Protein AF-A0A4W5PU23-F1 (afdb_monomer_lite)

pLDDT: mean 70.86, std 21.11, range [35.66, 97.06]

Organism: NCBI:txid62062

Secondary structure (DSSP, 8-state):
-PPTT--HHHHHHHHHHHTTTTEEE-SSTTEEEE--TT---PEEEE-TTHHHHHS--HHHHHHHHHHHT-SSHHHHHHHS-SS-------S------S-HHHHHHHHHHHHHHHSSGGGGGGG-HHHHHHHHHHHHHHHS---S-SS---

Foldseek 3Di:
DDDPPDDLQNVLVVCCVVPVVAWADDPDPQKIWGHDPVDDDTDIDHSPCVVVVQDDDVVVVVVLVVQCVDPPPVSVVVSDDPDCPPPPPPDDDDDDDDDPVVVVVVVVVVVCCPDDPSVVVVPGPVVVVVVVVVVVVVPDDPPDDDDDDD

Sequence (150 aa):
MVTPGSTENTVLERVCQYYSSTVRQCEQPLQCEVSHLMGSDPVRYDLTGWFSLVQNNPSALNAISLLQNSSVGVVKALFGPRASVPPLCRGLGGVEGGSQRSLQRSGTVRKTFSGGMAAIRRHSHCISVKLQAVSTLIHTPTVYQSSYRL

Radius of gyration: 21.82 Å; chains: 1; bounding box: 60×44×46 Å

Structure (mmCIF, N/CA/C/O backbone):
data_AF-A0A4W5PU23-F1
#
_entry.id   AF-A0A4W5PU23-F1
#
loop_
_atom_site.group_PDB
_atom_site.id
_atom_site.type_symbol
_atom_site.label_atom_id
_atom_site.label_alt_id
_atom_site.label_comp_id
_atom_site.label_asym_id
_atom_site.label_entity_id
_atom_site.label_seq_id
_atom_site.pdbx_PDB_ins_code
_atom_site.Cartn_x
_atom_site.Cartn_y
_atom_site.Cartn_z
_atom_site.occupancy
_atom_site.B_iso_or_equiv
_atom_site.auth_seq_id
_atom_site.auth_comp_id
_atom_site.auth_asym_id
_atom_site.auth_atom_id
_atom_site.pdbx_PDB_model_num
ATOM 1 N N . MET A 1 1 ? 12.150 0.962 5.361 1.00 54.66 1 MET A N 1
ATOM 2 C CA . MET A 1 1 ? 12.418 -0.371 5.926 1.00 54.66 1 MET A CA 1
ATOM 3 C C . MET A 1 1 ? 11.343 -0.639 6.960 1.00 54.66 1 MET A C 1
ATOM 5 O O . MET A 1 1 ? 11.115 0.228 7.797 1.00 54.66 1 MET A O 1
ATOM 9 N N . VAL A 1 2 ? 10.614 -1.742 6.811 1.00 66.38 2 VAL A N 1
ATOM 10 C CA . VAL A 1 2 ? 9.613 -2.184 7.792 1.00 66.38 2 VAL A CA 1
ATOM 11 C C . VAL A 1 2 ? 10.364 -2.563 9.071 1.00 66.38 2 VAL A C 1
ATOM 13 O O . VAL A 1 2 ? 11.419 -3.189 8.985 1.00 66.38 2 VAL A O 1
ATOM 16 N N . THR A 1 3 ? 9.895 -2.120 10.239 1.00 74.69 3 THR A N 1
ATOM 17 C CA . THR A 1 3 ? 10.551 -2.474 11.505 1.00 74.69 3 THR A CA 1
ATOM 18 C C . THR A 1 3 ? 10.362 -3.968 11.790 1.00 74.69 3 THR A C 1
ATOM 20 O O . THR A 1 3 ? 9.277 -4.489 11.514 1.00 74.69 3 THR A O 1
ATOM 23 N N . PRO A 1 4 ? 11.368 -4.663 12.349 1.00 73.56 4 PRO A N 1
ATOM 24 C CA . PRO A 1 4 ? 11.222 -6.060 12.752 1.00 73.56 4 PRO A CA 1
ATOM 25 C C . PRO A 1 4 ? 9.999 -6.243 13.660 1.00 73.56 4 PRO A C 1
ATOM 27 O O . PRO A 1 4 ? 9.761 -5.420 14.544 1.00 73.56 4 PRO A O 1
ATOM 30 N N . GLY A 1 5 ? 9.202 -7.283 13.410 1.00 76.38 5 GLY A N 1
ATOM 31 C CA . GLY A 1 5 ? 7.984 -7.574 14.177 1.00 76.38 5 GLY A CA 1
ATOM 32 C C . GLY A 1 5 ? 6.751 -6.738 13.811 1.00 76.38 5 GLY A C 1
ATOM 33 O O . GLY A 1 5 ? 5.688 -6.965 14.377 1.00 76.38 5 GLY A O 1
ATOM 34 N N . SER A 1 6 ? 6.845 -5.798 12.862 1.00 83.94 6 SER A N 1
ATOM 35 C CA . SER A 1 6 ? 5.638 -5.187 12.293 1.00 83.94 6 SER A CA 1
ATOM 36 C C . SER A 1 6 ? 4.881 -6.209 11.446 1.00 83.94 6 SER A C 1
ATOM 38 O O . SER A 1 6 ? 5.477 -6.881 10.607 1.00 83.94 6 SER A O 1
ATOM 40 N N . THR A 1 7 ? 3.567 -6.273 11.635 1.00 90.75 7 THR A N 1
ATOM 41 C CA . THR A 1 7 ? 2.635 -7.105 10.860 1.00 90.75 7 THR A CA 1
ATOM 42 C C . THR A 1 7 ? 1.465 -6.250 10.379 1.00 90.75 7 THR A C 1
ATOM 44 O O . THR A 1 7 ? 1.246 -5.155 10.914 1.00 90.75 7 THR A O 1
ATOM 47 N N . GLU A 1 8 ? 0.692 -6.729 9.402 1.00 93.25 8 GLU A N 1
ATOM 48 C CA . GLU A 1 8 ? -0.523 -6.031 8.971 1.00 93.25 8 GLU A CA 1
ATOM 49 C C . GLU A 1 8 ? -1.522 -5.837 10.122 1.00 93.25 8 GLU A C 1
ATOM 51 O O . GLU A 1 8 ? -2.123 -4.770 10.214 1.00 93.25 8 GLU A O 1
ATOM 56 N N . ASN A 1 9 ? -1.618 -6.793 11.056 1.00 93.38 9 ASN A N 1
ATOM 57 C CA . ASN A 1 9 ? -2.467 -6.683 12.249 1.00 93.38 9 ASN A CA 1
ATOM 58 C C . ASN A 1 9 ? -2.072 -5.482 13.116 1.00 93.38 9 ASN A C 1
ATOM 60 O O . ASN A 1 9 ? -2.897 -4.627 13.423 1.00 93.38 9 ASN A O 1
ATOM 64 N N . THR A 1 10 ? -0.783 -5.365 13.449 1.00 92.56 10 THR A N 1
ATOM 65 C CA . THR A 1 10 ? -0.283 -4.253 14.272 1.00 92.56 10 THR A CA 1
ATOM 66 C C . THR A 1 10 ? -0.461 -2.902 13.574 1.00 92.56 10 THR A C 1
ATOM 68 O O . THR A 1 10 ? -0.622 -1.869 14.225 1.00 92.56 10 THR A O 1
ATOM 71 N N . VAL A 1 11 ? -0.396 -2.875 12.240 1.00 92.25 11 VAL A N 1
ATOM 72 C CA . VAL A 1 11 ? -0.656 -1.656 11.467 1.00 92.25 11 VAL A CA 1
ATOM 73 C C . VAL A 1 11 ? -2.137 -1.305 11.492 1.00 92.25 11 VAL A C 1
ATOM 75 O O . VAL A 1 11 ? -2.457 -0.146 11.747 1.00 92.25 11 VAL A O 1
ATOM 78 N N . LEU A 1 12 ? -3.018 -2.281 11.274 1.00 95.19 12 LEU A N 1
ATOM 79 C CA . LEU A 1 12 ? -4.462 -2.091 11.324 1.00 95.19 12 LEU A CA 1
ATOM 80 C C . LEU A 1 12 ? -4.896 -1.518 12.678 1.00 95.19 12 LEU A C 1
ATOM 82 O O . LEU A 1 12 ? -5.533 -0.467 12.712 1.00 95.19 12 LEU A O 1
ATOM 86 N N . GLU A 1 13 ? -4.465 -2.137 13.779 1.00 93.69 13 GLU A N 1
ATOM 87 C CA . GLU A 1 13 ? -4.756 -1.668 15.139 1.00 93.69 13 GLU A CA 1
ATOM 88 C C . GLU A 1 13 ? -4.338 -0.207 15.337 1.00 93.69 13 GLU A C 1
ATOM 90 O O . GLU A 1 13 ? -5.130 0.624 15.782 1.00 93.69 13 GLU A O 1
ATOM 95 N N . ARG A 1 14 ? -3.107 0.145 14.945 1.00 94.44 14 ARG A N 1
ATOM 96 C CA . ARG A 1 14 ? -2.590 1.514 15.088 1.00 94.44 14 ARG A CA 1
ATOM 97 C C . ARG A 1 14 ? -3.345 2.522 14.230 1.00 94.44 14 ARG A C 1
ATOM 99 O O . ARG A 1 14 ? -3.560 3.647 14.674 1.00 94.44 14 ARG A O 1
ATOM 106 N N . VAL A 1 15 ? -3.715 2.154 13.005 1.00 94.38 15 VAL A N 1
ATOM 107 C CA . VAL A 1 15 ? -4.464 3.035 12.097 1.00 94.38 15 VAL A CA 1
ATOM 108 C C . VAL A 1 15 ? -5.869 3.276 12.641 1.00 94.38 15 VAL A C 1
ATOM 110 O O . VAL A 1 15 ? -6.276 4.432 12.722 1.00 94.38 15 VAL A O 1
ATOM 113 N N . CYS A 1 16 ? -6.574 2.229 13.071 1.00 94.81 16 CYS A N 1
ATOM 114 C CA . CYS A 1 16 ? -7.897 2.352 13.682 1.00 94.81 16 CYS A CA 1
ATOM 115 C C . CYS A 1 16 ? -7.852 3.139 14.996 1.00 94.81 16 CYS A C 1
ATOM 117 O O . CYS A 1 16 ? -8.718 3.971 15.240 1.00 94.81 16 CYS A O 1
ATOM 119 N N . GLN A 1 17 ? -6.824 2.939 15.824 1.00 95.19 17 GLN A N 1
ATOM 120 C CA . GLN A 1 17 ? -6.658 3.703 17.059 1.00 95.19 17 GLN A CA 1
ATOM 121 C C . GLN A 1 17 ? -6.407 5.191 16.779 1.00 95.19 17 GLN A C 1
ATOM 123 O O . GLN A 1 17 ? -6.976 6.052 17.445 1.00 95.19 17 GLN A O 1
ATOM 128 N N . TYR A 1 18 ? -5.548 5.500 15.806 1.00 96.44 18 TYR A N 1
ATOM 129 C CA . TYR A 1 18 ? -5.159 6.877 15.502 1.00 96.44 18 TYR A CA 1
ATOM 130 C C . TYR A 1 18 ? -6.248 7.650 14.746 1.00 96.44 18 TYR A C 1
ATOM 132 O O . TYR A 1 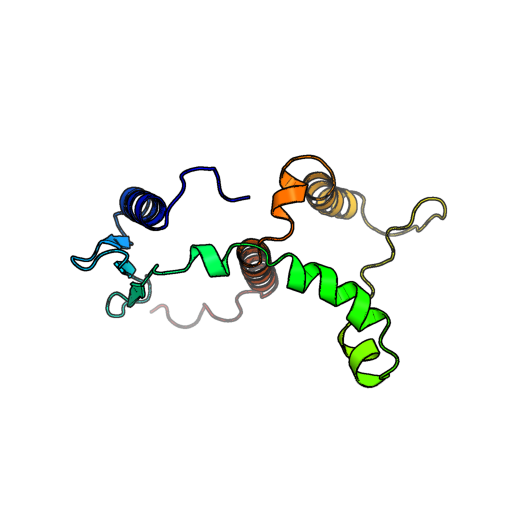18 ? -6.459 8.832 15.008 1.00 96.44 18 TYR A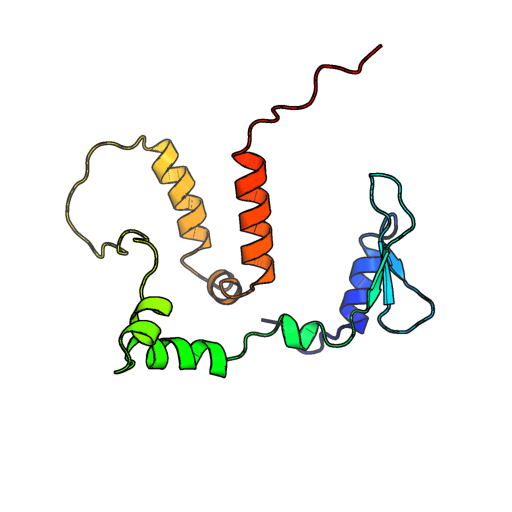 O 1
ATOM 140 N N . TYR A 1 19 ? -6.947 6.991 13.822 1.00 94.31 19 TYR A N 1
ATOM 141 C CA . TYR A 1 19 ? -8.007 7.574 12.997 1.00 94.31 19 TYR A CA 1
ATOM 142 C C . TYR A 1 19 ? -9.396 7.076 13.414 1.00 94.31 19 TYR A C 1
ATOM 144 O O . TYR A 1 19 ? -10.250 6.854 12.565 1.00 94.31 19 TYR A O 1
ATOM 152 N N . SER A 1 20 ? -9.645 6.904 14.711 1.00 91.69 20 SER A N 1
ATOM 153 C CA . SER A 1 20 ? -10.867 6.272 15.238 1.00 91.69 20 SER A CA 1
ATOM 154 C C . SER A 1 20 ? -12.185 6.932 14.813 1.00 91.69 20 SER A C 1
ATOM 156 O O . SER A 1 20 ? -13.227 6.281 14.821 1.00 91.69 20 SER A O 1
ATOM 158 N N . SER A 1 21 ? -12.160 8.207 14.416 1.00 90.44 21 SER A N 1
ATOM 159 C CA . SER A 1 21 ? -13.331 8.928 13.903 1.00 90.44 21 SER A CA 1
ATOM 160 C C . SER A 1 21 ? -13.660 8.627 12.439 1.00 90.44 21 SER A C 1
ATOM 162 O O . SER A 1 21 ? -14.785 8.874 12.008 1.00 90.44 21 SER A O 1
ATOM 164 N N . THR A 1 22 ? -12.699 8.124 11.661 1.00 92.50 22 THR A N 1
ATOM 165 C CA . THR A 1 22 ? -12.841 7.915 10.212 1.00 92.50 22 THR A CA 1
ATOM 166 C C . THR A 1 22 ? -12.491 6.507 9.757 1.00 92.50 22 THR A C 1
ATOM 168 O O . THR A 1 22 ? -12.884 6.134 8.658 1.00 92.50 22 THR A O 1
ATOM 171 N N . VAL A 1 23 ? -11.783 5.720 10.565 1.00 95.12 23 VAL A N 1
ATOM 172 C CA . VAL A 1 23 ? -11.378 4.350 10.251 1.00 95.12 23 VAL A CA 1
ATOM 173 C C . VAL A 1 23 ? -11.849 3.413 11.351 1.00 95.12 23 VAL A C 1
ATOM 175 O O . VAL A 1 23 ? -11.441 3.530 12.506 1.00 95.12 23 VAL A O 1
ATOM 178 N N . ARG A 1 24 ? -12.674 2.438 10.975 1.00 95.25 24 ARG A N 1
ATOM 179 C CA . ARG A 1 24 ? -13.250 1.441 11.878 1.00 95.25 24 ARG A CA 1
ATOM 180 C C . ARG A 1 24 ? -12.735 0.054 11.522 1.00 95.25 24 ARG A C 1
ATOM 182 O O . ARG A 1 24 ? -12.721 -0.310 10.352 1.00 95.25 24 ARG A O 1
ATOM 189 N N . GLN A 1 25 ? -12.340 -0.732 12.517 1.00 95.38 25 GLN A N 1
ATOM 190 C CA . GLN A 1 25 ? -11.999 -2.138 12.306 1.00 95.38 25 GLN A CA 1
ATOM 191 C C . GLN A 1 25 ? -13.271 -2.972 12.083 1.00 95.38 25 GLN A C 1
ATOM 193 O O . GLN A 1 25 ? -14.280 -2.763 12.762 1.00 95.38 25 GLN A O 1
ATOM 198 N N . CYS A 1 26 ? -13.226 -3.898 11.126 1.00 94.56 26 CYS A N 1
ATOM 199 C CA . CYS A 1 26 ? -14.308 -4.846 10.859 1.00 94.56 26 CYS A CA 1
ATOM 200 C C . CYS A 1 26 ? -14.199 -6.089 11.758 1.00 94.56 26 CYS A C 1
ATOM 202 O O . CYS A 1 26 ? -13.181 -6.317 12.407 1.00 94.56 26 CYS A O 1
ATOM 204 N N . GLU A 1 27 ? -15.245 -6.919 11.766 1.00 93.62 27 GLU A N 1
ATOM 205 C CA . GLU A 1 27 ? -15.215 -8.228 12.440 1.00 93.62 27 GLU A CA 1
ATOM 206 C C . GLU A 1 27 ? -14.254 -9.199 11.743 1.00 93.62 27 GLU A C 1
ATOM 208 O O . GLU A 1 27 ? -13.605 -10.021 12.387 1.00 93.62 27 GLU A O 1
ATOM 213 N N . GLN A 1 28 ? -14.146 -9.092 10.415 1.00 95.38 28 GLN A N 1
ATOM 214 C CA . GLN A 1 28 ? -13.210 -9.881 9.630 1.00 95.38 28 GLN A CA 1
ATOM 215 C C . GLN A 1 28 ? -11.765 -9.442 9.920 1.00 95.38 28 GLN A C 1
ATOM 217 O O . GLN A 1 28 ? -11.473 -8.240 9.946 1.00 95.38 28 GLN A O 1
ATOM 222 N N . PRO A 1 29 ? -10.835 -10.399 10.089 1.00 94.12 29 PRO A N 1
ATOM 223 C CA . PRO A 1 29 ? -9.434 -10.083 10.327 1.00 94.12 29 PRO A CA 1
ATOM 224 C C . PRO A 1 29 ? -8.863 -9.279 9.157 1.00 94.12 29 PRO A C 1
ATOM 226 O O . PRO A 1 29 ? -9.224 -9.506 8.005 1.00 94.12 29 PRO A O 1
ATOM 229 N N . LEU A 1 30 ? -7.955 -8.348 9.463 1.00 95.94 30 LEU A N 1
ATOM 230 C CA . LEU A 1 30 ? -7.289 -7.479 8.484 1.00 95.94 30 LEU A CA 1
ATOM 231 C C . LEU A 1 30 ? -8.214 -6.564 7.664 1.00 95.94 30 LEU A C 1
ATOM 233 O O . LEU A 1 30 ? -7.742 -5.921 6.729 1.00 95.94 30 LEU A O 1
ATOM 237 N N . GLN A 1 31 ? -9.492 -6.433 8.024 1.00 97.06 31 GLN A N 1
ATOM 238 C CA . GLN A 1 31 ? -10.416 -5.550 7.319 1.00 97.06 31 GLN A CA 1
ATOM 239 C C . GLN A 1 31 ? -10.746 -4.293 8.125 1.00 97.06 31 GLN A C 1
ATOM 241 O O . GLN A 1 31 ? -10.925 -4.331 9.346 1.00 97.06 31 GLN A 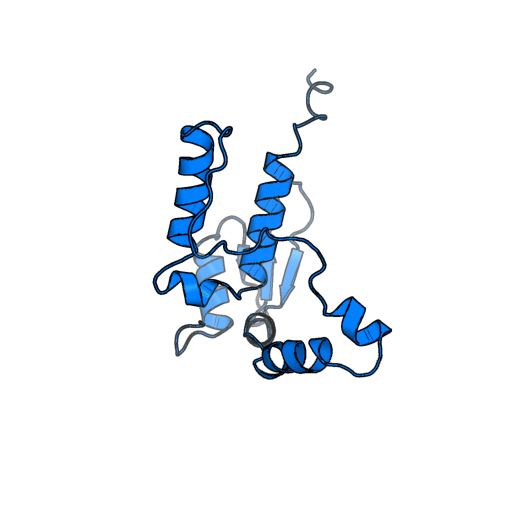O 1
ATOM 246 N N . CYS A 1 32 ? -10.853 -3.166 7.424 1.00 96.31 32 CYS A N 1
ATOM 247 C CA . CYS A 1 32 ? -11.340 -1.913 7.988 1.00 96.31 32 CYS A CA 1
ATOM 248 C C . CYS A 1 32 ? -12.236 -1.157 7.018 1.00 96.31 32 CYS A C 1
ATOM 250 O O . CYS A 1 32 ? -12.152 -1.319 5.805 1.00 96.31 32 CYS A O 1
ATOM 252 N N . GLU A 1 33 ? -13.087 -0.306 7.566 1.00 95.75 33 GLU A N 1
ATOM 253 C CA . GLU A 1 33 ? -13.925 0.622 6.825 1.00 95.75 33 GLU A CA 1
ATOM 254 C C . GLU A 1 33 ? -13.405 2.042 7.006 1.00 95.75 33 GLU A C 1
ATOM 256 O O . GLU A 1 33 ? -13.062 2.446 8.119 1.00 95.75 33 GLU A O 1
ATOM 261 N N . VAL A 1 34 ? -13.361 2.800 5.911 1.00 95.12 34 VAL A N 1
ATOM 262 C CA . VAL A 1 34 ? -12.968 4.210 5.909 1.00 95.12 34 VAL A CA 1
ATOM 263 C C . VAL A 1 34 ? -14.162 5.068 5.508 1.00 95.12 34 VAL A C 1
ATOM 265 O O . VAL A 1 34 ? -14.710 4.928 4.413 1.00 95.12 34 VAL A O 1
ATOM 268 N N . SER A 1 35 ? -14.541 5.984 6.393 1.00 92.62 35 SER A N 1
ATOM 269 C CA . SER A 1 35 ? -15.592 6.975 6.175 1.00 92.62 35 SER A CA 1
ATOM 270 C C . SER A 1 35 ? -15.013 8.205 5.476 1.00 92.62 35 SER A C 1
ATOM 272 O O . SER A 1 35 ? -14.170 8.918 6.026 1.00 92.62 35 SER A O 1
ATOM 274 N N . HIS A 1 36 ? -15.466 8.465 4.251 1.00 87.94 36 HIS A N 1
ATOM 275 C CA . HIS A 1 36 ? -14.995 9.584 3.435 1.00 87.94 36 HIS A CA 1
ATOM 276 C C . HIS A 1 36 ? -15.847 10.848 3.648 1.00 87.94 36 HIS A C 1
ATOM 278 O O . HIS A 1 36 ? -17.064 10.781 3.793 1.00 87.94 36 HIS A O 1
ATOM 284 N N . LEU A 1 37 ? -15.209 12.027 3.610 1.00 81.38 37 LEU A N 1
ATOM 285 C CA . LEU A 1 37 ? -15.861 13.323 3.869 1.00 81.38 37 LEU A CA 1
ATOM 286 C C . LEU A 1 37 ? -16.961 13.696 2.862 1.00 81.38 37 LEU A C 1
ATOM 288 O O . LEU A 1 37 ? -17.851 14.465 3.204 1.00 81.38 37 LEU A O 1
ATOM 292 N N . MET A 1 38 ? -16.903 13.181 1.630 1.00 78.12 38 MET A N 1
ATOM 293 C CA . MET A 1 38 ? -17.880 13.504 0.579 1.00 78.12 38 MET A CA 1
ATOM 294 C C . MET A 1 38 ? -19.130 12.607 0.586 1.00 78.12 38 MET A C 1
ATOM 296 O O . MET A 1 38 ? -19.879 12.620 -0.383 1.00 78.12 38 MET A O 1
ATOM 300 N N . GLY A 1 39 ? -19.387 11.885 1.684 1.00 61.78 39 GLY A N 1
ATOM 301 C CA . GLY A 1 39 ? -20.712 11.333 1.976 1.00 61.78 39 GLY A CA 1
ATOM 302 C C . GLY A 1 39 ? -21.149 10.193 1.059 1.00 61.78 39 GLY A C 1
ATOM 303 O O . GLY A 1 39 ? -22.142 10.305 0.349 1.00 61.78 39 GLY A O 1
ATOM 304 N N . SER A 1 40 ? -20.438 9.075 1.122 1.00 68.50 40 SER A N 1
ATOM 305 C CA . SER A 1 40 ? -20.897 7.784 0.604 1.00 68.50 40 SER A CA 1
ATOM 306 C C . SER A 1 40 ? -20.661 6.705 1.656 1.00 68.50 40 SER A C 1
ATOM 308 O O . SER A 1 40 ? -19.900 6.937 2.603 1.00 68.50 40 SER A O 1
ATOM 310 N N . ASP A 1 41 ? -21.301 5.546 1.481 1.00 84.31 41 ASP A N 1
ATOM 311 C CA . ASP A 1 41 ? -21.117 4.374 2.339 1.00 84.31 41 ASP A CA 1
ATOM 312 C C . ASP A 1 41 ? -19.630 4.139 2.661 1.00 84.31 41 ASP A C 1
ATOM 314 O O . ASP A 1 41 ? -18.779 4.300 1.772 1.00 84.31 41 ASP A O 1
ATOM 318 N N . PRO A 1 42 ? -19.292 3.782 3.917 1.00 90.31 42 PRO A N 1
ATOM 319 C CA . PRO A 1 42 ? -17.922 3.477 4.296 1.00 90.31 42 PRO A CA 1
ATOM 320 C C . PRO A 1 42 ? -17.315 2.438 3.353 1.00 90.31 42 PRO A C 1
ATOM 322 O O . PRO A 1 42 ? -17.904 1.388 3.089 1.00 90.31 42 PRO A O 1
ATOM 325 N N . VAL A 1 43 ? -16.117 2.723 2.844 1.00 93.38 43 VAL A N 1
ATOM 326 C CA . VAL A 1 43 ? -15.437 1.815 1.917 1.00 93.38 43 VAL A CA 1
ATOM 327 C C . VAL A 1 43 ? -14.633 0.813 2.724 1.00 93.38 43 VAL A C 1
ATOM 329 O O . VAL A 1 43 ? -13.791 1.202 3.537 1.00 93.38 43 VAL A O 1
ATOM 332 N N . ARG A 1 44 ? -14.878 -0.476 2.485 1.00 94.88 44 ARG A N 1
ATOM 333 C CA . ARG A 1 44 ? -14.140 -1.564 3.125 1.00 94.88 44 ARG A CA 1
ATOM 334 C C . ARG A 1 44 ? -12.840 -1.859 2.382 1.00 94.88 44 ARG A C 1
ATOM 336 O O . ARG A 1 44 ? -12.845 -2.066 1.172 1.00 94.88 44 ARG A O 1
ATOM 343 N N . TYR A 1 45 ? -11.750 -1.931 3.131 1.00 95.56 45 TYR A N 1
ATOM 344 C CA . TYR A 1 45 ? -10.423 -2.315 2.673 1.00 95.56 45 TYR A CA 1
ATOM 345 C C . TYR A 1 45 ? -9.997 -3.616 3.346 1.00 95.56 45 TYR A C 1
ATOM 347 O O . TYR A 1 45 ? -10.253 -3.825 4.531 1.00 95.56 45 TYR A O 1
ATOM 355 N N . ASP A 1 46 ? -9.315 -4.463 2.582 1.00 95.81 46 ASP A N 1
ATOM 356 C CA . ASP A 1 46 ? -8.635 -5.660 3.066 1.00 95.81 46 ASP A CA 1
ATOM 357 C C . ASP A 1 46 ? -7.127 -5.408 3.031 1.00 95.81 46 ASP A C 1
ATOM 359 O O . ASP A 1 46 ? -6.567 -5.111 1.971 1.00 95.81 46 ASP A O 1
ATOM 363 N N . LEU A 1 47 ? -6.485 -5.480 4.198 1.00 94.75 47 LEU A N 1
ATOM 364 C CA . LEU A 1 47 ? -5.054 -5.245 4.373 1.00 94.75 47 LEU A CA 1
ATOM 365 C C . LEU A 1 47 ? -4.212 -6.497 4.095 1.00 94.75 47 LEU A C 1
ATOM 367 O O . LEU A 1 47 ? -2.982 -6.420 4.132 1.00 94.75 47 LEU A O 1
ATOM 371 N N . THR A 1 48 ? -4.833 -7.642 3.810 1.00 95.00 48 THR A N 1
ATOM 372 C CA . THR A 1 48 ? -4.134 -8.908 3.580 1.00 95.00 48 THR A CA 1
ATOM 373 C C . THR A 1 48 ? -3.068 -8.769 2.492 1.00 95.00 48 THR A C 1
ATOM 375 O O . THR A 1 48 ? -3.331 -8.354 1.363 1.00 95.00 48 THR A O 1
ATOM 378 N N . GLY A 1 49 ? -1.823 -9.103 2.843 1.00 91.94 49 GLY A N 1
ATOM 379 C CA . GLY A 1 49 ? -0.689 -9.092 1.922 1.00 91.94 49 GLY A CA 1
ATOM 380 C C . GLY A 1 49 ? -0.139 -7.704 1.581 1.00 91.94 49 GLY A C 1
ATOM 381 O O . GLY A 1 49 ? 0.788 -7.612 0.773 1.00 91.94 49 GLY A O 1
ATOM 382 N N . TRP A 1 50 ? -0.626 -6.617 2.188 1.00 91.31 50 TRP A N 1
ATOM 383 C CA . TRP A 1 50 ? -0.129 -5.266 1.898 1.00 91.31 50 TRP A CA 1
ATOM 384 C C . TRP A 1 50 ? 1.366 -5.111 2.178 1.00 91.31 50 TRP A C 1
ATOM 386 O O . TRP A 1 50 ? 2.042 -4.360 1.471 1.00 91.31 50 TRP A O 1
ATOM 396 N N . PHE A 1 51 ? 1.932 -5.834 3.152 1.00 87.19 51 PHE A N 1
ATOM 397 C CA . PHE A 1 51 ? 3.374 -5.752 3.395 1.00 87.19 51 PHE A CA 1
ATOM 398 C C . PHE A 1 51 ? 4.185 -6.266 2.209 1.00 87.19 51 PHE A C 1
ATOM 400 O O . PHE A 1 51 ? 5.235 -5.695 1.918 1.00 87.19 51 PHE A O 1
ATOM 407 N N . SER A 1 52 ? 3.687 -7.269 1.484 1.00 84.38 52 SER A N 1
ATOM 408 C CA . SER A 1 52 ? 4.348 -7.763 0.271 1.00 84.38 52 SER A CA 1
ATOM 409 C C . SER A 1 52 ? 4.396 -6.704 -0.839 1.00 84.38 52 SER A C 1
ATOM 411 O O . SER A 1 52 ? 5.373 -6.636 -1.580 1.00 84.38 52 SER A O 1
ATOM 413 N N . LEU A 1 53 ? 3.387 -5.826 -0.904 1.00 83.19 53 LEU A N 1
ATOM 414 C CA . LEU A 1 53 ? 3.286 -4.748 -1.894 1.00 83.19 53 LEU A CA 1
ATOM 415 C C . LEU A 1 53 ? 4.144 -3.529 -1.534 1.00 83.19 53 LEU A C 1
ATOM 417 O O . LEU A 1 53 ? 4.645 -2.825 -2.411 1.00 83.19 53 LEU A O 1
ATOM 421 N N . VAL A 1 54 ? 4.295 -3.249 -0.238 1.00 80.06 54 VAL A N 1
ATOM 422 C CA . VAL A 1 54 ? 5.061 -2.093 0.257 1.00 80.06 54 VAL A CA 1
ATOM 423 C C . VAL A 1 54 ? 6.560 -2.400 0.339 1.00 80.06 54 VAL A C 1
ATOM 425 O O . VAL A 1 54 ? 7.388 -1.483 0.300 1.00 80.06 54 VAL A O 1
ATOM 428 N N . GLN A 1 55 ? 6.931 -3.674 0.460 1.00 76.69 55 GLN A N 1
ATOM 429 C CA . GLN A 1 55 ? 8.326 -4.094 0.444 1.00 76.69 55 GLN A CA 1
ATOM 430 C C . GLN A 1 55 ? 8.935 -3.933 -0.952 1.00 76.69 55 GLN A C 1
ATOM 432 O O . GLN A 1 55 ? 8.343 -4.268 -1.973 1.00 76.69 55 GLN A O 1
ATOM 437 N N . ASN A 1 56 ? 10.163 -3.416 -0.992 1.00 69.88 56 ASN A N 1
ATOM 438 C CA . ASN A 1 56 ? 10.897 -3.323 -2.245 1.00 69.88 56 ASN A CA 1
ATOM 439 C C . ASN A 1 56 ? 11.303 -4.712 -2.710 1.00 69.88 56 ASN A C 1
ATOM 441 O O . ASN A 1 56 ? 11.946 -5.447 -1.963 1.00 69.88 56 ASN A O 1
ATOM 445 N N . ASN A 1 57 ? 11.000 -5.022 -3.966 1.00 74.50 57 ASN A N 1
ATOM 446 C CA . ASN A 1 57 ? 11.492 -6.224 -4.612 1.00 74.50 57 ASN A CA 1
ATOM 447 C C . ASN A 1 57 ? 12.943 -5.986 -5.087 1.00 74.50 57 ASN A C 1
ATOM 449 O O . ASN A 1 57 ? 13.150 -5.221 -6.037 1.00 74.50 57 ASN A O 1
ATOM 453 N N . PRO A 1 58 ? 13.958 -6.617 -4.465 1.00 75.56 58 PRO A N 1
ATOM 454 C CA . PRO A 1 58 ? 15.353 -6.417 -4.853 1.00 75.56 58 PRO A CA 1
ATOM 455 C C . PRO A 1 58 ? 15.622 -6.900 -6.283 1.00 75.56 58 PRO A C 1
ATOM 457 O O . PRO A 1 58 ? 16.406 -6.282 -6.999 1.00 75.56 58 PRO A O 1
ATOM 460 N N . SER A 1 59 ? 14.930 -7.948 -6.738 1.00 79.75 59 SER A N 1
ATOM 461 C CA . SER A 1 59 ? 15.043 -8.460 -8.106 1.00 79.75 59 SER A CA 1
ATOM 462 C C . SER A 1 59 ? 14.558 -7.435 -9.126 1.00 79.75 59 SER A C 1
ATOM 464 O O . SER A 1 59 ? 15.212 -7.238 -10.146 1.00 79.75 59 SER A O 1
ATOM 466 N N . ALA A 1 60 ? 13.459 -6.731 -8.835 1.00 79.50 60 ALA A N 1
ATOM 467 C CA . ALA A 1 60 ? 12.960 -5.665 -9.701 1.00 79.50 60 ALA A CA 1
ATOM 468 C C . ALA A 1 60 ? 13.959 -4.500 -9.795 1.00 79.50 60 ALA A C 1
ATOM 470 O O . ALA A 1 60 ? 14.221 -4.010 -10.889 1.00 79.50 60 ALA A O 1
ATOM 471 N N . LEU A 1 61 ? 14.568 -4.099 -8.672 1.00 76.19 61 LEU A N 1
ATOM 472 C CA . LEU A 1 61 ? 15.588 -3.044 -8.654 1.00 76.19 61 LEU A CA 1
ATOM 473 C C . LEU A 1 61 ? 16.845 -3.440 -9.442 1.00 76.19 61 LEU A C 1
ATOM 475 O O . LEU A 1 61 ? 17.378 -2.629 -10.196 1.00 76.19 61 LEU A O 1
ATOM 479 N N . ASN A 1 62 ? 17.288 -4.691 -9.308 1.00 81.69 62 ASN A N 1
ATOM 480 C CA . ASN A 1 62 ? 18.460 -5.207 -10.014 1.00 81.69 62 ASN A CA 1
ATOM 481 C C . ASN A 1 62 ? 18.201 -5.408 -11.515 1.00 81.69 62 ASN A C 1
ATOM 483 O O . ASN A 1 62 ? 19.095 -5.181 -12.325 1.00 81.69 62 ASN A O 1
ATOM 487 N N . ALA A 1 63 ? 16.984 -5.790 -11.910 1.00 86.06 63 ALA A N 1
ATOM 488 C CA . ALA A 1 63 ? 16.629 -5.978 -13.315 1.00 86.06 63 ALA A CA 1
ATOM 489 C C . ALA A 1 63 ? 16.692 -4.671 -14.124 1.00 86.06 63 ALA A C 1
ATOM 491 O O . ALA A 1 63 ? 16.984 -4.713 -15.317 1.00 86.06 63 ALA A O 1
ATOM 492 N N . ILE A 1 64 ? 16.478 -3.508 -13.495 1.00 84.31 64 ILE A N 1
ATOM 493 C CA . ILE A 1 64 ? 16.509 -2.203 -14.179 1.00 84.31 64 ILE A CA 1
ATOM 494 C C . ILE A 1 64 ? 17.852 -1.973 -14.885 1.00 84.31 64 ILE A C 1
ATOM 496 O O . ILE A 1 64 ? 17.861 -1.565 -16.046 1.00 84.31 64 ILE A O 1
ATOM 500 N N . SER A 1 65 ? 18.980 -2.269 -14.230 1.00 83.50 65 SER A N 1
ATOM 501 C CA . SER A 1 65 ? 20.310 -2.058 -14.821 1.00 83.50 65 SER A CA 1
ATOM 502 C C . SER A 1 65 ? 20.577 -2.998 -16.000 1.00 83.50 65 SER A C 1
ATOM 504 O O . SER A 1 65 ? 21.205 -2.599 -16.981 1.00 83.50 65 SER A O 1
ATOM 506 N N . LEU A 1 66 ? 20.058 -4.228 -15.948 1.00 88.50 66 LEU A N 1
ATOM 507 C CA . LEU A 1 66 ? 20.134 -5.178 -17.058 1.00 88.50 66 LEU A CA 1
ATOM 508 C C . LEU A 1 66 ? 19.299 -4.700 -18.250 1.00 88.50 66 LEU A C 1
ATOM 510 O O . LEU A 1 66 ? 19.778 -4.692 -19.382 1.00 88.50 66 LEU A O 1
ATOM 514 N N . LEU A 1 67 ? 18.073 -4.240 -17.998 1.00 91.00 67 LEU A N 1
ATOM 515 C CA . LEU A 1 67 ? 17.153 -3.775 -19.039 1.00 91.00 67 LEU A CA 1
ATOM 516 C C . LEU A 1 67 ? 17.650 -2.489 -19.718 1.00 91.00 67 LEU A C 1
ATOM 518 O O . LEU A 1 67 ? 17.519 -2.344 -20.933 1.00 91.00 67 LEU A O 1
ATOM 522 N N . GLN A 1 68 ? 18.318 -1.606 -18.971 1.00 88.44 68 GLN A N 1
ATOM 523 C CA . GLN A 1 68 ? 19.017 -0.428 -19.504 1.00 88.44 68 GLN A CA 1
ATOM 524 C C . GLN A 1 68 ? 20.175 -0.771 -20.454 1.00 88.44 68 GLN A C 1
ATOM 526 O O . GLN A 1 68 ? 20.525 0.035 -21.318 1.00 88.44 68 GLN A O 1
ATOM 531 N N . ASN A 1 69 ? 20.755 -1.964 -20.320 1.00 88.31 69 ASN A N 1
ATOM 532 C CA . ASN A 1 69 ? 21.846 -2.459 -21.161 1.00 88.31 69 ASN A CA 1
ATOM 533 C C . ASN A 1 69 ? 21.382 -3.504 -22.189 1.00 88.31 69 ASN A C 1
ATOM 535 O O . ASN A 1 69 ? 22.213 -4.171 -22.803 1.00 88.31 69 ASN A O 1
ATOM 539 N N . SER A 1 70 ? 20.069 -3.645 -22.401 1.00 92.44 70 SER A N 1
ATOM 540 C CA . SER A 1 70 ? 19.516 -4.601 -23.360 1.00 92.44 70 SER A CA 1
ATOM 541 C C . SER A 1 70 ? 20.025 -4.349 -24.786 1.00 92.44 70 SER A C 1
ATOM 543 O O . SER A 1 70 ? 20.150 -3.203 -25.227 1.00 92.44 70 SER A O 1
ATOM 545 N N . SER A 1 71 ? 20.267 -5.431 -25.530 1.00 94.69 71 SER A N 1
ATOM 546 C CA . SER A 1 71 ? 20.539 -5.394 -26.973 1.00 94.69 71 SER A CA 1
ATOM 547 C C . SER A 1 71 ? 19.287 -5.080 -27.802 1.00 94.69 71 SER A C 1
ATOM 549 O O . SER A 1 71 ? 19.399 -4.673 -28.958 1.00 94.69 71 SER A O 1
ATOM 551 N N . VAL A 1 72 ? 18.090 -5.217 -27.220 1.00 96.69 72 VAL A N 1
ATOM 552 C CA . VAL A 1 72 ? 16.821 -4.871 -27.867 1.00 96.69 72 VAL A CA 1
ATOM 553 C C . VAL A 1 72 ? 16.561 -3.377 -27.687 1.00 96.69 72 VAL A C 1
ATOM 555 O O . VAL A 1 72 ? 16.244 -2.913 -26.590 1.00 96.69 72 VAL A O 1
ATOM 558 N N . GLY A 1 73 ? 16.655 -2.615 -28.780 1.00 91.44 73 GLY A N 1
ATOM 559 C CA . GLY A 1 73 ? 16.579 -1.149 -28.753 1.00 91.44 73 GLY A CA 1
ATOM 560 C C . GLY A 1 73 ? 15.317 -0.586 -28.085 1.00 91.44 73 GLY A C 1
ATOM 561 O O . GLY A 1 73 ? 15.413 0.361 -27.309 1.00 91.44 73 GLY A O 1
ATOM 562 N N . VAL A 1 74 ? 14.148 -1.198 -28.311 1.00 92.56 74 VAL A N 1
ATOM 563 C CA . VAL A 1 74 ? 12.875 -0.764 -27.700 1.00 92.56 74 VAL A CA 1
ATOM 564 C C . VAL A 1 74 ? 12.883 -0.955 -26.181 1.00 92.56 74 VAL A C 1
ATOM 566 O O . VAL A 1 74 ? 12.462 -0.064 -25.447 1.00 92.56 74 VAL A O 1
ATOM 569 N N . VAL A 1 75 ? 13.412 -2.082 -25.695 1.00 91.25 75 VAL A N 1
ATOM 570 C CA . VAL A 1 75 ? 13.532 -2.353 -24.253 1.00 91.25 75 VAL A CA 1
ATOM 571 C C . VAL A 1 75 ? 14.495 -1.352 -23.625 1.00 91.25 75 VAL A C 1
ATOM 573 O O . VAL A 1 75 ? 14.144 -0.669 -22.668 1.00 91.25 75 VAL A O 1
ATOM 576 N N . LYS A 1 76 ? 15.674 -1.171 -24.223 1.00 90.38 76 LYS A N 1
ATOM 577 C CA . LYS A 1 76 ? 16.648 -0.179 -23.763 1.00 90.38 76 LYS A CA 1
ATOM 578 C C . LYS A 1 76 ? 16.066 1.239 -23.712 1.00 90.38 76 LYS A C 1
ATOM 580 O O . LYS A 1 76 ? 16.311 1.961 -22.749 1.00 90.38 76 LYS A O 1
ATOM 585 N N . ALA A 1 77 ? 15.265 1.632 -24.703 1.00 87.81 77 ALA A N 1
ATOM 586 C CA . ALA A 1 77 ? 14.614 2.942 -24.744 1.00 87.81 77 ALA A CA 1
ATOM 587 C C . ALA A 1 77 ? 13.539 3.123 -23.654 1.00 87.81 77 ALA A C 1
ATOM 589 O O . ALA A 1 77 ? 13.413 4.217 -23.103 1.00 87.81 77 ALA A O 1
ATOM 590 N N . LEU A 1 78 ? 12.788 2.069 -23.314 1.00 89.00 78 LEU A N 1
ATOM 591 C CA . LEU A 1 78 ? 11.778 2.101 -22.246 1.00 89.00 78 LEU A CA 1
ATOM 592 C C . LEU A 1 78 ? 12.398 2.285 -20.855 1.00 89.00 78 LEU A C 1
ATOM 594 O O . LEU A 1 78 ? 11.844 3.016 -20.036 1.00 89.00 78 LEU A O 1
ATOM 598 N N . PHE A 1 79 ? 13.540 1.641 -20.601 1.00 84.75 79 PHE A N 1
ATOM 599 C CA . PHE A 1 79 ? 14.234 1.686 -19.307 1.00 84.75 79 PHE A CA 1
ATOM 600 C C . PHE A 1 79 ? 15.328 2.762 -19.230 1.00 84.75 79 PHE A C 1
ATOM 602 O O . PHE A 1 79 ? 15.907 2.989 -18.163 1.00 84.75 79 PHE A O 1
ATOM 609 N N . GLY A 1 80 ? 15.609 3.438 -20.345 1.00 76.19 80 GLY A N 1
ATOM 610 C CA . GLY A 1 80 ? 16.520 4.573 -20.406 1.00 76.19 80 GLY A CA 1
ATOM 611 C C . GLY A 1 80 ? 15.997 5.799 -19.639 1.00 76.19 80 GLY A C 1
ATOM 612 O O . GLY A 1 80 ? 14.831 5.851 -19.244 1.00 76.19 80 GLY A O 1
ATOM 613 N N . PRO A 1 81 ? 16.837 6.822 -19.412 1.00 68.25 81 PRO A N 1
ATOM 614 C CA . PRO A 1 81 ? 16.423 8.044 -18.724 1.00 68.25 81 PRO A CA 1
ATOM 615 C C . PRO A 1 81 ? 15.305 8.758 -19.504 1.00 68.25 81 PRO A C 1
ATOM 617 O O . PRO A 1 81 ? 15.539 9.314 -20.573 1.00 68.25 81 PRO A O 1
ATOM 620 N N . ARG A 1 82 ? 14.072 8.748 -18.983 1.00 61.31 82 ARG A N 1
ATOM 621 C CA . ARG A 1 82 ? 12.889 9.346 -19.645 1.00 61.31 82 ARG A CA 1
ATOM 622 C C . ARG A 1 82 ? 12.676 10.832 -19.337 1.00 61.31 82 ARG A C 1
ATOM 624 O O . ARG A 1 82 ? 11.741 11.439 -19.844 1.00 61.31 82 ARG A O 1
ATOM 631 N N . ALA A 1 83 ? 13.556 11.429 -18.547 1.00 50.38 83 ALA A N 1
ATOM 632 C CA . ALA A 1 83 ? 13.634 12.863 -18.347 1.00 50.38 83 ALA A CA 1
ATOM 633 C C . ALA A 1 83 ? 15.069 13.206 -17.957 1.00 50.38 83 ALA A C 1
ATOM 635 O O . ALA A 1 83 ? 15.677 12.505 -17.145 1.00 50.38 83 ALA A O 1
ATOM 636 N N . SER A 1 84 ? 15.589 14.308 -18.494 1.00 44.53 84 SER A N 1
ATOM 637 C CA . SER A 1 84 ? 16.702 15.014 -17.873 1.00 44.53 84 SER A CA 1
ATOM 638 C C . SER A 1 84 ? 16.231 15.493 -16.498 1.00 44.53 84 SER A C 1
ATOM 640 O O . SER A 1 84 ? 15.819 16.637 -16.331 1.00 44.53 84 SER A O 1
ATOM 642 N N . VAL A 1 85 ? 16.311 14.632 -15.483 1.00 43.88 85 VAL A N 1
ATOM 643 C CA . VAL A 1 85 ? 16.759 15.140 -14.190 1.00 43.88 85 VAL A CA 1
ATOM 644 C C . VAL A 1 85 ? 18.132 15.721 -14.517 1.00 43.88 85 VAL A C 1
ATOM 646 O O . VAL A 1 85 ? 18.969 14.949 -14.996 1.00 43.88 85 VAL A O 1
ATOM 649 N N . PRO A 1 86 ? 18.345 17.049 -14.398 1.00 35.66 86 PRO A N 1
ATOM 650 C CA . PRO A 1 86 ? 19.635 17.642 -14.711 1.00 35.66 86 PRO A CA 1
ATOM 651 C C . PRO A 1 86 ? 20.705 16.781 -14.045 1.00 35.66 86 PRO A C 1
ATOM 653 O O . PRO A 1 86 ? 20.487 16.386 -12.888 1.00 35.66 86 PRO A O 1
ATOM 656 N N . PRO A 1 87 ? 21.794 16.429 -14.753 1.00 38.97 87 PRO A N 1
ATOM 657 C CA . PRO A 1 87 ? 22.844 15.620 -14.169 1.00 38.97 87 PRO A CA 1
ATOM 658 C C . PRO A 1 87 ? 23.168 16.192 -12.793 1.00 38.97 87 PRO A C 1
ATOM 660 O O . PRO A 1 87 ? 23.203 17.412 -12.613 1.00 38.97 87 PRO A O 1
ATOM 663 N N . LEU A 1 88 ? 23.364 15.326 -11.801 1.00 44.53 88 LEU A N 1
ATOM 664 C CA . LEU A 1 88 ? 24.035 15.723 -10.572 1.00 44.53 88 LEU A CA 1
ATOM 665 C C . LEU A 1 88 ? 25.412 16.251 -10.990 1.00 44.53 88 LEU A C 1
ATOM 667 O O . LEU A 1 88 ? 26.353 15.472 -11.125 1.00 44.53 88 LEU A O 1
ATOM 671 N N . CYS A 1 89 ? 25.508 17.554 -11.267 1.00 38.09 89 CYS A N 1
ATOM 672 C CA . CYS A 1 89 ? 26.749 18.220 -11.617 1.00 38.09 89 CYS A CA 1
ATOM 673 C C . CYS A 1 89 ? 27.662 18.112 -10.400 1.00 38.09 89 CYS A C 1
ATOM 675 O O . CYS A 1 89 ? 27.580 18.891 -9.448 1.00 38.09 89 CYS A O 1
ATOM 677 N N . ARG A 1 90 ? 28.519 17.091 -10.419 1.00 44.31 90 ARG A N 1
ATOM 678 C CA . ARG A 1 90 ? 29.754 17.058 -9.651 1.00 44.31 90 ARG A CA 1
ATOM 679 C C . ARG A 1 90 ? 30.634 18.187 -10.182 1.00 44.31 90 ARG A C 1
ATOM 681 O O . ARG A 1 90 ? 31.401 17.972 -11.104 1.00 44.31 90 ARG A O 1
ATOM 688 N N . GLY A 1 91 ? 30.514 19.354 -9.560 1.00 44.34 91 GLY A N 1
ATOM 689 C CA . GLY A 1 91 ? 31.542 20.389 -9.564 1.00 44.34 91 GLY A CA 1
ATOM 690 C C . GLY A 1 91 ? 31.688 21.215 -10.845 1.00 44.34 91 GLY A C 1
ATOM 691 O O . GLY A 1 91 ? 31.713 20.694 -11.949 1.00 44.34 91 GLY A O 1
ATOM 692 N N . LEU A 1 92 ? 31.896 22.513 -10.605 1.00 44.56 92 LEU A N 1
ATOM 693 C CA . LEU A 1 92 ? 32.521 23.516 -11.475 1.00 44.56 92 LEU A CA 1
ATOM 694 C C . LEU A 1 92 ? 31.739 23.932 -12.731 1.00 44.56 92 LEU A C 1
ATOM 696 O O . LEU A 1 92 ? 31.642 23.212 -13.714 1.00 44.56 92 LEU A O 1
ATOM 700 N N . GLY A 1 93 ? 31.258 25.175 -12.702 1.00 40.25 93 GLY A N 1
ATOM 701 C CA . GLY A 1 93 ? 30.717 25.878 -13.864 1.00 40.25 93 GLY A CA 1
ATOM 702 C C . GLY A 1 93 ? 29.542 26.755 -13.465 1.00 40.25 93 GLY A C 1
ATOM 703 O O . GLY A 1 93 ? 28.454 26.246 -13.213 1.00 40.25 93 GLY A O 1
ATOM 704 N N . GLY A 1 94 ? 29.787 28.060 -13.343 1.00 50.66 94 GLY A N 1
ATOM 705 C CA . GLY A 1 94 ? 28.785 29.057 -12.980 1.00 50.66 94 GLY A CA 1
ATOM 706 C C . GLY A 1 94 ? 27.534 28.993 -13.855 1.00 50.66 94 GLY A C 1
ATOM 707 O O . GLY A 1 94 ? 27.614 28.835 -15.070 1.00 50.66 94 GLY A O 1
ATOM 708 N N . VAL A 1 95 ? 26.375 29.155 -13.220 1.00 38.72 95 VAL A N 1
ATOM 709 C CA . VAL A 1 95 ? 25.157 29.578 -13.903 1.00 38.72 95 VAL A CA 1
ATOM 710 C C . VAL A 1 95 ? 24.488 30.645 -13.045 1.00 38.72 95 VAL A C 1
ATOM 712 O O . VAL A 1 95 ? 23.971 30.401 -11.954 1.00 38.72 95 VAL A O 1
ATOM 715 N N . GLU A 1 96 ? 24.625 31.869 -13.530 1.00 52.59 96 GLU A N 1
ATOM 716 C CA . GLU A 1 96 ? 23.881 33.049 -13.123 1.00 52.59 96 GLU A CA 1
ATOM 717 C C . GLU A 1 96 ? 22.380 32.828 -13.355 1.00 52.59 96 GLU A C 1
ATOM 719 O O . GLU A 1 96 ? 21.978 32.232 -14.352 1.00 52.59 96 GLU A O 1
ATOM 724 N N . GLY A 1 97 ? 21.543 33.344 -12.452 1.00 51.56 97 GLY A N 1
ATOM 725 C CA . GLY A 1 97 ? 20.116 33.530 -12.731 1.00 51.56 97 GLY A CA 1
ATOM 726 C C . GLY A 1 97 ? 19.165 32.513 -12.096 1.00 51.56 97 GLY A C 1
ATOM 727 O O . GLY A 1 97 ? 18.497 31.741 -12.774 1.00 51.56 97 GLY A O 1
ATOM 728 N N . GLY A 1 98 ? 19.013 32.575 -10.773 1.00 51.91 98 GLY A N 1
ATOM 729 C CA . GLY A 1 98 ? 17.890 31.971 -10.054 1.00 51.91 98 GLY A CA 1
ATOM 730 C C . GLY A 1 98 ? 17.883 32.455 -8.608 1.00 51.91 98 GLY A C 1
ATOM 731 O O . GLY A 1 98 ? 18.844 32.221 -7.885 1.00 51.91 98 GLY A O 1
ATOM 732 N N . SER A 1 99 ? 16.842 33.186 -8.193 1.00 56.66 99 SER A N 1
ATOM 733 C CA . SER A 1 99 ? 16.769 33.848 -6.877 1.00 56.66 99 SER A CA 1
ATOM 734 C C . SER A 1 99 ? 17.213 32.934 -5.721 1.00 56.66 99 SER A C 1
ATOM 736 O O . SER A 1 99 ? 16.724 31.817 -5.569 1.00 56.66 99 SER A O 1
ATOM 738 N N . GLN A 1 100 ? 18.096 33.423 -4.846 1.00 50.81 100 GLN A N 1
ATOM 739 C CA . GLN A 1 100 ? 18.679 32.671 -3.725 1.00 50.81 100 GLN A CA 1
ATOM 740 C C . GLN A 1 100 ? 17.634 32.006 -2.807 1.00 50.81 100 GLN A C 1
ATOM 742 O O . GLN A 1 100 ? 17.895 30.951 -2.230 1.00 50.81 100 GLN A O 1
ATOM 747 N N . ARG A 1 101 ? 16.411 32.554 -2.719 1.00 51.94 101 ARG A N 1
ATOM 748 C CA . ARG A 1 101 ? 15.295 31.936 -1.976 1.00 51.94 101 ARG A CA 1
ATOM 749 C C . ARG A 1 101 ? 14.720 30.685 -2.654 1.00 51.94 101 ARG A C 1
ATOM 751 O O . ARG A 1 101 ? 14.276 29.783 -1.944 1.00 51.94 101 ARG A O 1
ATOM 758 N N . SER A 1 102 ? 14.729 30.591 -3.988 1.00 49.28 102 SER A N 1
ATOM 759 C CA . SER A 1 102 ? 14.276 29.390 -4.715 1.00 49.28 102 SER A CA 1
ATOM 760 C C . SER A 1 102 ? 15.312 28.264 -4.634 1.00 49.28 102 SER A C 1
ATOM 762 O O . SER A 1 102 ? 14.949 27.104 -4.421 1.00 49.28 102 SER A O 1
ATOM 764 N N . LEU A 1 103 ? 16.603 28.617 -4.678 1.00 51.84 103 LEU A N 1
ATOM 765 C CA . LEU A 1 103 ? 17.723 27.700 -4.451 1.00 51.84 103 LEU A CA 1
ATOM 766 C C . LEU A 1 103 ? 17.748 27.163 -3.015 1.00 51.84 103 LEU A C 1
ATOM 768 O O . LEU A 1 103 ? 17.946 25.966 -2.828 1.00 51.84 103 LEU A O 1
ATOM 772 N N . GLN A 1 104 ? 17.471 27.998 -2.009 1.00 51.16 104 GLN A N 1
ATOM 773 C CA . GLN A 1 104 ? 17.343 27.566 -0.610 1.00 51.16 104 GLN A CA 1
ATOM 774 C C . GLN A 1 104 ? 16.137 26.633 -0.406 1.00 51.16 104 GLN A C 1
ATOM 776 O O . GLN A 1 104 ? 16.283 25.573 0.202 1.00 51.16 104 GLN A O 1
ATOM 781 N N . ARG A 1 105 ? 14.966 26.942 -0.990 1.00 48.91 105 ARG A N 1
ATOM 782 C CA . ARG A 1 105 ? 13.784 26.054 -0.932 1.00 48.91 105 ARG A CA 1
ATOM 783 C C . ARG A 1 105 ? 14.019 24.709 -1.625 1.00 48.91 105 ARG A C 1
ATOM 785 O O . ARG A 1 105 ? 13.672 23.675 -1.059 1.00 48.91 105 ARG A O 1
ATOM 792 N N . SER A 1 106 ? 14.667 24.696 -2.791 1.00 46.12 106 SER A N 1
ATOM 793 C CA . SER A 1 106 ? 15.111 23.450 -3.437 1.00 46.12 106 SER A CA 1
ATOM 794 C C . SER A 1 106 ? 16.211 22.740 -2.645 1.00 46.12 106 SER A C 1
ATOM 796 O O . SER A 1 106 ? 16.269 21.515 -2.646 1.00 46.12 106 SER A O 1
ATOM 798 N N . GLY A 1 107 ? 17.083 23.485 -1.966 1.00 46.56 107 GLY A N 1
ATOM 799 C CA . GLY A 1 107 ? 18.178 22.987 -1.137 1.00 46.56 107 GLY A CA 1
ATOM 800 C C . GLY A 1 107 ? 17.706 22.271 0.126 1.00 46.56 107 GLY A C 1
ATOM 801 O O . GLY A 1 107 ? 18.280 21.246 0.471 1.00 46.56 107 GLY A O 1
ATOM 802 N N . THR A 1 108 ? 16.628 22.726 0.769 1.00 47.56 108 THR A N 1
ATOM 803 C CA . THR A 1 108 ? 16.021 22.038 1.925 1.00 47.56 108 THR A CA 1
ATOM 804 C C . THR A 1 108 ? 15.381 20.707 1.516 1.00 47.56 108 THR A C 1
ATOM 806 O O . THR A 1 108 ? 15.594 19.689 2.180 1.00 47.56 108 THR A O 1
ATOM 809 N N . VAL A 1 109 ? 14.703 20.661 0.361 1.00 47.16 109 VAL A N 1
ATOM 810 C CA . VAL A 1 109 ? 14.268 19.390 -0.252 1.00 47.16 109 VAL A CA 1
ATOM 811 C C . VAL A 1 109 ? 15.488 18.517 -0.577 1.00 47.16 109 VAL A C 1
ATOM 813 O O . VAL A 1 109 ? 15.502 17.333 -0.268 1.00 47.16 109 VAL A O 1
ATOM 816 N N . ARG A 1 110 ? 16.582 19.097 -1.083 1.00 46.62 110 ARG A N 1
ATOM 817 C CA . ARG A 1 110 ? 17.839 18.384 -1.385 1.00 46.62 110 ARG A CA 1
ATOM 818 C C . ARG A 1 110 ? 18.557 17.835 -0.144 1.00 46.62 110 ARG A C 1
ATOM 820 O O . ARG A 1 110 ? 19.100 16.736 -0.196 1.00 46.62 110 ARG A O 1
ATOM 827 N N . LYS A 1 111 ? 18.549 18.562 0.979 1.00 41.56 111 LYS A N 1
ATOM 828 C CA . LYS A 1 111 ? 19.208 18.168 2.239 1.00 41.56 111 LYS A CA 1
ATOM 829 C C . LYS A 1 111 ? 18.458 17.038 2.941 1.00 41.56 111 LYS A C 1
ATOM 831 O O . LYS A 1 111 ? 19.101 16.138 3.471 1.00 41.56 111 LYS A O 1
ATOM 836 N N . THR A 1 112 ? 17.126 17.015 2.848 1.00 43.59 112 THR A N 1
ATOM 837 C CA . THR A 1 112 ? 16.329 15.835 3.245 1.00 43.59 112 THR A CA 1
ATOM 838 C C . THR A 1 112 ? 16.544 14.648 2.300 1.00 43.59 112 THR A C 1
ATOM 840 O O . THR A 1 112 ? 16.450 13.496 2.717 1.00 43.59 112 THR A O 1
ATOM 843 N N . PHE A 1 113 ? 16.917 14.914 1.046 1.00 42.03 113 PHE A N 1
ATOM 844 C CA . PHE A 1 113 ? 17.177 13.895 0.037 1.00 42.03 113 PHE A CA 1
ATOM 845 C C . PHE A 1 113 ? 18.596 13.342 -0.003 1.00 42.03 113 PHE A C 1
ATOM 847 O O . PHE A 1 113 ? 18.765 12.366 -0.721 1.00 42.03 113 PHE A O 1
ATOM 854 N N . SER A 1 114 ? 19.603 13.860 0.717 1.00 44.06 114 SER A N 1
ATOM 855 C CA . SER A 1 114 ? 21.013 13.478 0.476 1.00 44.06 114 SER A CA 1
ATOM 856 C C . SER A 1 114 ? 21.795 12.888 1.664 1.00 44.06 114 SER A C 1
ATOM 858 O O . SER A 1 114 ? 22.920 12.449 1.444 1.00 44.06 114 SER A O 1
ATOM 860 N N . GLY A 1 115 ? 21.229 12.756 2.873 1.00 36.81 115 GLY A N 1
ATOM 861 C CA . GLY A 1 115 ? 21.957 12.147 4.002 1.00 36.81 115 GLY A CA 1
ATOM 862 C C . GLY A 1 115 ? 21.073 11.499 5.074 1.00 36.81 115 GLY A C 1
ATOM 863 O O . GLY A 1 115 ? 20.062 12.065 5.475 1.00 36.81 115 GLY A O 1
ATOM 864 N N . GLY A 1 116 ? 21.468 10.311 5.547 1.00 47.44 116 GLY A N 1
ATOM 865 C CA . GLY A 1 116 ? 20.858 9.606 6.688 1.00 47.44 116 GLY A CA 1
ATOM 866 C C . GLY A 1 116 ? 19.719 8.642 6.333 1.00 47.44 116 GLY A C 1
ATOM 867 O O . GLY A 1 116 ? 19.451 8.393 5.166 1.00 47.44 116 GLY A O 1
ATOM 868 N N . MET A 1 117 ? 19.013 8.102 7.335 1.00 39.47 117 MET A N 1
ATOM 869 C CA . MET A 1 117 ? 17.896 7.141 7.184 1.00 39.47 117 MET A CA 1
ATOM 870 C C . MET A 1 117 ? 16.768 7.584 6.226 1.00 39.47 117 MET A C 1
ATOM 872 O O . MET A 1 117 ? 16.008 6.748 5.733 1.00 39.47 117 MET A O 1
ATOM 876 N N . ALA A 1 118 ? 16.675 8.880 5.906 1.00 42.38 118 ALA A N 1
ATOM 877 C CA . ALA A 1 118 ? 15.829 9.413 4.837 1.00 42.38 118 ALA A CA 1
ATOM 878 C C . ALA A 1 118 ? 16.195 8.840 3.452 1.00 42.38 118 ALA A C 1
ATOM 880 O O . ALA A 1 118 ? 15.315 8.617 2.625 1.00 42.38 118 ALA A O 1
ATOM 881 N N . ALA A 1 119 ? 17.468 8.484 3.249 1.00 41.62 119 ALA A N 1
ATOM 882 C CA . ALA A 1 119 ? 17.979 7.757 2.094 1.00 41.62 119 ALA A CA 1
ATOM 883 C C . ALA A 1 119 ? 17.333 6.386 1.888 1.00 41.62 119 ALA A C 1
ATOM 885 O O . ALA A 1 119 ? 17.115 5.960 0.762 1.00 41.62 119 ALA A O 1
ATOM 886 N N . ILE A 1 120 ? 16.994 5.706 2.980 1.00 39.25 120 ILE A N 1
ATOM 887 C CA . ILE A 1 120 ? 16.434 4.350 2.970 1.00 39.25 120 ILE A CA 1
ATOM 888 C C . ILE A 1 120 ? 14.909 4.402 2.764 1.00 39.25 120 ILE A C 1
ATOM 890 O O . ILE A 1 120 ? 14.296 3.444 2.293 1.00 39.25 120 ILE A O 1
ATOM 894 N N . ARG A 1 121 ? 14.276 5.550 3.054 1.00 48.34 121 ARG A N 1
ATOM 895 C CA . ARG A 1 121 ? 12.873 5.831 2.699 1.00 48.34 121 ARG A CA 1
ATOM 896 C C . ARG A 1 121 ? 12.702 6.228 1.219 1.00 48.34 121 ARG A C 1
ATOM 898 O O . ARG A 1 121 ? 11.562 6.267 0.764 1.00 48.34 121 ARG A O 1
ATOM 905 N N . ARG A 1 122 ? 13.799 6.445 0.465 1.00 51.75 122 ARG A N 1
ATOM 906 C CA . ARG A 1 122 ? 13.821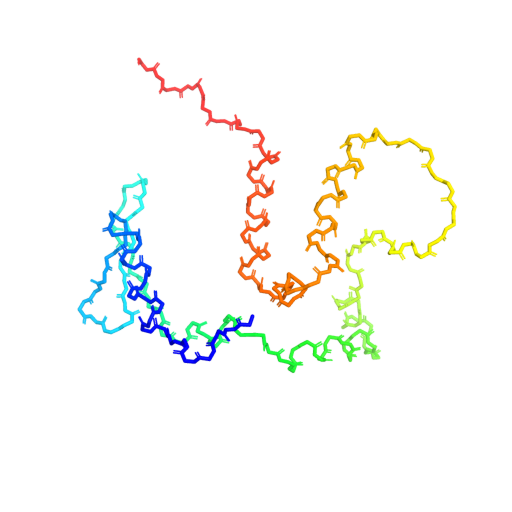 6.884 -0.955 1.00 51.75 122 ARG A CA 1
ATOM 907 C C . ARG A 1 122 ? 13.161 5.925 -1.954 1.00 51.75 122 ARG A C 1
ATOM 909 O O . ARG A 1 122 ? 12.926 6.330 -3.083 1.00 51.75 122 ARG A O 1
ATOM 916 N N . HIS A 1 123 ? 12.851 4.691 -1.561 1.00 57.12 123 HIS A N 1
ATOM 917 C CA . HIS A 1 123 ? 12.262 3.689 -2.459 1.00 57.12 123 HIS A CA 1
ATOM 918 C C . HIS A 1 123 ? 10.823 3.305 -2.101 1.00 57.12 123 HIS A C 1
ATOM 920 O O . HIS A 1 123 ? 10.281 2.376 -2.680 1.00 57.12 123 HIS A O 1
ATOM 926 N N . SER A 1 124 ? 10.175 3.968 -1.139 1.00 69.81 124 SER A N 1
ATOM 927 C CA . SER A 1 124 ? 8.766 3.660 -0.879 1.00 69.81 124 SER A CA 1
ATOM 928 C C . SER A 1 124 ? 7.896 4.244 -1.990 1.00 69.81 124 SER A C 1
ATOM 930 O O . SER A 1 124 ? 7.709 5.461 -2.049 1.00 69.81 124 SER A O 1
ATOM 932 N N . HIS A 1 125 ? 7.317 3.378 -2.827 1.00 73.69 125 HIS A N 1
ATOM 933 C CA . HIS A 1 125 ? 6.340 3.781 -3.843 1.00 73.69 125 HIS A CA 1
ATOM 934 C C . HIS A 1 125 ? 5.203 4.618 -3.236 1.00 73.69 125 HIS A C 1
ATOM 936 O O . HIS A 1 125 ? 4.825 5.641 -3.800 1.00 73.69 125 HIS A O 1
ATOM 942 N N . CYS A 1 126 ? 4.732 4.263 -2.035 1.00 80.00 126 CYS A N 1
ATOM 943 C CA . CYS A 1 126 ? 3.689 4.999 -1.317 1.00 80.00 126 CYS A CA 1
ATOM 944 C C . CYS A 1 126 ? 4.085 6.456 -1.023 1.00 80.00 126 CYS A C 1
ATOM 946 O O . CYS A 1 126 ? 3.260 7.359 -1.157 1.00 80.00 126 CYS A O 1
ATOM 948 N N . ILE A 1 127 ? 5.343 6.705 -0.635 1.00 79.44 127 ILE A N 1
ATOM 949 C CA . ILE A 1 127 ? 5.843 8.067 -0.387 1.00 79.44 127 ILE A CA 1
ATOM 950 C C . ILE A 1 127 ? 5.914 8.847 -1.702 1.00 79.44 127 ILE A C 1
ATOM 952 O O . ILE A 1 127 ? 5.462 9.989 -1.738 1.00 79.44 127 ILE A O 1
ATOM 956 N N . SER A 1 128 ? 6.424 8.237 -2.776 1.00 75.81 128 SER A N 1
ATOM 957 C CA . SER A 1 128 ? 6.498 8.877 -4.097 1.00 75.81 128 SER A CA 1
ATOM 958 C C . SER A 1 128 ? 5.116 9.288 -4.606 1.00 75.81 128 SER A C 1
ATOM 960 O O . SER A 1 128 ? 4.925 10.440 -4.990 1.00 75.81 128 SER A O 1
ATOM 962 N N . VAL A 1 129 ? 4.132 8.386 -4.521 1.00 78.50 129 VAL A N 1
ATOM 963 C CA . VAL A 1 129 ? 2.741 8.659 -4.912 1.00 78.50 129 VAL A CA 1
ATOM 964 C C . VAL A 1 129 ? 2.139 9.770 -4.051 1.00 78.50 129 VAL A C 1
ATOM 966 O O . VAL A 1 129 ? 1.566 10.718 -4.586 1.00 78.50 129 VAL A O 1
ATOM 969 N N . LYS A 1 130 ? 2.322 9.717 -2.723 1.00 78.38 130 LYS A N 1
ATOM 970 C CA . LYS A 1 130 ? 1.810 10.751 -1.810 1.00 78.38 130 LYS A CA 1
ATOM 971 C C . LYS A 1 130 ? 2.396 12.129 -2.125 1.00 78.38 130 LYS A C 1
ATOM 973 O O . LYS A 1 130 ? 1.663 13.112 -2.154 1.00 78.38 130 LYS A O 1
ATOM 978 N N . LEU A 1 131 ? 3.702 12.212 -2.377 1.00 77.75 131 LEU A N 1
ATOM 979 C CA . LEU A 1 131 ? 4.365 13.470 -2.726 1.00 77.75 131 LEU A CA 1
ATOM 980 C C . LEU A 1 131 ? 3.921 13.996 -4.093 1.00 77.75 131 LEU A C 1
ATOM 982 O O . LEU A 1 131 ? 3.717 15.199 -4.238 1.00 77.75 131 LEU A O 1
ATOM 986 N N . GLN A 1 132 ? 3.730 13.117 -5.078 1.00 74.69 132 GLN A N 1
ATOM 987 C CA . GLN A 1 132 ? 3.220 13.501 -6.393 1.00 74.69 132 GLN A CA 1
ATOM 988 C C . GLN A 1 132 ? 1.792 14.057 -6.305 1.00 74.69 132 GLN A C 1
ATOM 990 O O . GLN A 1 132 ? 1.511 15.103 -6.890 1.00 74.69 132 GLN A O 1
ATOM 995 N N . ALA A 1 133 ? 0.912 13.416 -5.530 1.00 72.31 133 ALA A N 1
ATOM 996 C CA . ALA A 1 133 ? -0.445 13.904 -5.285 1.00 72.31 133 ALA A CA 1
ATOM 997 C C . ALA A 1 133 ? -0.440 15.281 -4.598 1.00 72.31 133 ALA A C 1
ATOM 999 O O . ALA A 1 133 ? -1.126 16.199 -5.031 1.00 72.31 133 ALA A O 1
ATOM 1000 N N . VAL A 1 134 ? 0.399 15.471 -3.575 1.00 75.44 134 VAL A N 1
ATOM 1001 C CA . VAL A 1 134 ? 0.533 16.773 -2.899 1.00 75.44 134 VAL A CA 1
ATOM 1002 C C . VAL A 1 134 ? 1.072 17.846 -3.851 1.00 75.44 134 VAL A C 1
ATOM 1004 O O . VAL A 1 134 ? 0.541 18.951 -3.895 1.00 75.44 134 VAL A O 1
ATOM 1007 N N . SER A 1 135 ? 2.105 17.534 -4.637 1.00 70.75 135 SER A N 1
ATOM 1008 C CA . SER A 1 135 ? 2.701 18.489 -5.578 1.00 70.75 135 SER A CA 1
ATOM 1009 C C . SER A 1 135 ? 1.711 18.926 -6.657 1.00 70.75 135 SER A C 1
ATOM 1011 O O . SER A 1 135 ? 1.613 20.116 -6.948 1.00 70.75 135 SER A O 1
ATOM 1013 N N . THR A 1 136 ? 0.957 17.983 -7.227 1.00 70.12 136 THR A N 1
ATOM 1014 C CA . THR A 1 136 ? -0.050 18.276 -8.257 1.00 70.12 136 THR A CA 1
ATOM 1015 C C . THR A 1 136 ? -1.181 19.139 -7.707 1.00 70.12 136 THR A C 1
ATOM 1017 O O . THR A 1 136 ? -1.478 20.166 -8.307 1.00 70.12 136 THR A O 1
ATOM 1020 N N . LEU A 1 137 ? -1.718 18.812 -6.527 1.00 66.69 137 LEU A N 1
ATOM 1021 C CA . LEU A 1 137 ? -2.768 19.609 -5.879 1.00 66.69 137 LEU A CA 1
ATOM 1022 C C . LEU A 1 137 ? -2.319 21.032 -5.513 1.00 66.69 137 LEU A C 1
ATOM 1024 O O . LEU A 1 137 ? -3.117 21.959 -5.583 1.00 66.69 137 LEU A O 1
ATOM 1028 N N . ILE A 1 138 ? -1.049 21.230 -5.143 1.00 61.03 138 ILE A N 1
ATOM 1029 C CA . ILE A 1 138 ? -0.505 22.564 -4.831 1.00 61.03 138 ILE A CA 1
ATOM 1030 C C . ILE A 1 138 ? -0.270 23.401 -6.103 1.00 61.03 138 ILE A C 1
ATOM 1032 O O . ILE A 1 138 ? -0.332 24.627 -6.043 1.00 61.03 138 ILE A O 1
ATOM 1036 N N . HIS A 1 139 ? 0.008 22.766 -7.246 1.00 54.03 139 HIS A N 1
ATOM 1037 C CA . HIS A 1 139 ? 0.268 23.462 -8.513 1.00 54.03 139 HIS A CA 1
ATOM 1038 C C . HIS A 1 139 ? -0.981 23.663 -9.382 1.00 54.03 139 HIS A C 1
ATOM 1040 O O . HIS A 1 139 ? -0.922 24.442 -10.332 1.00 54.03 139 HIS A O 1
ATOM 1046 N N . THR A 1 140 ? -2.109 23.01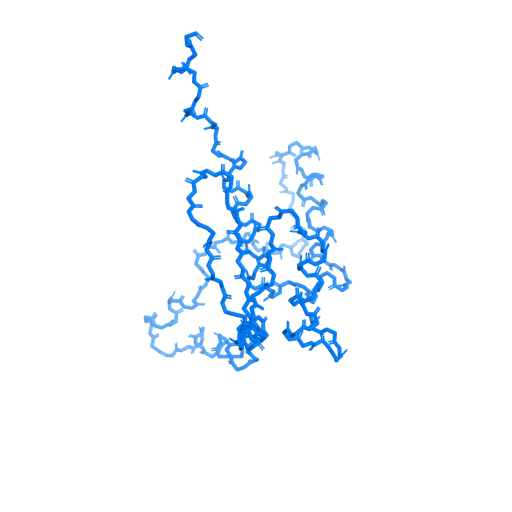8 -9.072 1.00 42.28 140 THR A N 1
ATOM 1047 C CA . THR A 1 140 ? -3.409 23.358 -9.660 1.00 42.28 140 THR A CA 1
ATOM 1048 C C . THR A 1 140 ? -4.057 24.473 -8.836 1.00 42.28 140 THR A C 1
ATOM 1050 O O . THR A 1 140 ? -4.541 24.189 -7.738 1.00 42.28 140 THR A O 1
ATOM 1053 N N . PRO A 1 141 ? -4.091 25.738 -9.303 1.00 46.41 141 PRO A N 1
ATOM 1054 C CA . PRO A 1 141 ? -4.939 26.734 -8.667 1.00 46.41 141 PRO A CA 1
ATOM 1055 C C . PRO A 1 141 ? -6.380 26.230 -8.728 1.00 46.41 141 PRO A C 1
ATOM 1057 O O . PRO A 1 141 ? -6.830 25.730 -9.758 1.00 46.41 141 PRO A O 1
ATOM 1060 N N . THR A 1 142 ? -7.085 26.336 -7.610 1.00 45.75 142 THR A N 1
ATOM 1061 C CA . THR A 1 142 ? -8.509 26.045 -7.463 1.00 45.75 142 THR A CA 1
ATOM 1062 C C . THR A 1 142 ? -9.339 26.904 -8.422 1.00 45.75 142 THR A C 1
ATOM 1064 O O . THR A 1 142 ? -9.901 27.926 -8.038 1.00 45.75 142 THR A O 1
ATOM 1067 N N . VAL A 1 143 ? -9.436 26.500 -9.686 1.00 45.66 143 VAL A N 1
ATOM 1068 C CA . VAL A 1 143 ? -10.504 26.917 -10.592 1.00 45.66 143 VAL A CA 1
ATOM 1069 C C . VAL A 1 143 ? -11.635 25.937 -10.337 1.00 45.66 143 VAL A C 1
ATOM 1071 O O . VAL A 1 143 ? -11.660 24.904 -10.974 1.00 45.66 143 VAL A O 1
ATOM 1074 N N . TYR A 1 144 ? -12.443 26.180 -9.305 1.00 39.12 144 TYR A N 1
ATOM 1075 C CA . TYR A 1 144 ? -13.810 25.666 -9.087 1.00 39.12 144 TYR A CA 1
ATOM 1076 C C . TYR A 1 144 ? -14.146 25.806 -7.597 1.00 39.12 144 TYR A C 1
ATOM 1078 O O . TYR A 1 144 ? -14.154 24.827 -6.864 1.00 39.12 144 TYR A O 1
ATOM 1086 N N . GLN A 1 145 ? -14.391 27.036 -7.134 1.00 37.22 145 GLN A N 1
ATOM 1087 C CA . GLN A 1 145 ? -15.303 27.305 -6.010 1.00 37.22 145 GLN A CA 1
ATOM 1088 C C . GLN A 1 145 ? -15.551 28.818 -5.871 1.00 37.22 145 GLN A C 1
ATOM 1090 O O . GLN A 1 145 ? -14.961 29.484 -5.031 1.00 37.22 145 GLN A O 1
ATOM 1095 N N . SER A 1 146 ? -16.427 29.373 -6.716 1.00 37.25 146 SER A N 1
ATOM 1096 C CA . SER A 1 146 ? -17.272 30.522 -6.334 1.00 37.25 146 SER A CA 1
ATOM 1097 C C . SER A 1 146 ? -18.460 30.681 -7.293 1.00 37.25 146 SER A C 1
ATOM 1099 O O . SER A 1 146 ? -18.614 31.663 -8.012 1.00 37.25 146 SER A O 1
ATOM 1101 N N . SER A 1 147 ? -19.295 29.656 -7.368 1.00 39.88 147 SER A N 1
ATOM 1102 C CA . SER A 1 147 ? -20.666 29.767 -7.871 1.00 39.88 147 SER A CA 1
ATOM 1103 C C . SER A 1 147 ? -21.394 28.601 -7.253 1.00 39.88 147 SER A C 1
ATOM 1105 O O . SER A 1 147 ? -21.305 27.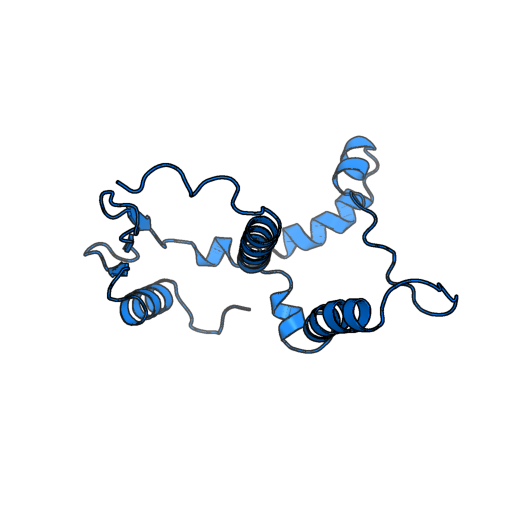525 -7.803 1.00 39.88 147 SER A O 1
ATOM 1107 N N . TYR A 1 148 ? -21.876 28.790 -6.025 1.00 36.00 148 TYR A N 1
ATOM 1108 C CA . TYR A 1 148 ? -22.967 28.099 -5.314 1.00 36.00 148 TYR A CA 1
ATOM 1109 C C . TYR A 1 148 ? -22.831 28.471 -3.825 1.00 36.00 148 TYR A C 1
ATOM 1111 O O . TYR A 1 148 ? -22.513 27.650 -2.968 1.00 36.00 148 TYR A O 1
ATOM 1119 N N . ARG A 1 149 ? -23.020 29.758 -3.526 1.00 36.53 149 ARG A N 1
ATOM 1120 C CA . ARG A 1 149 ? -23.501 30.218 -2.221 1.00 36.53 149 ARG A CA 1
ATOM 1121 C C . ARG A 1 149 ? -24.684 31.128 -2.513 1.00 36.53 149 ARG A C 1
ATOM 1123 O O . ARG A 1 149 ? -24.490 32.218 -3.046 1.00 36.53 149 ARG A O 1
ATOM 1130 N N . LEU A 1 150 ? -25.876 30.583 -2.282 1.00 37.41 150 LEU A N 1
ATOM 1131 C CA . LEU A 1 150 ? -27.049 31.364 -1.902 1.00 37.41 150 LEU A CA 1
ATOM 1132 C C . LEU A 1 150 ? -26.779 32.006 -0.536 1.00 37.41 150 LEU A C 1
ATOM 1134 O O . LEU A 1 150 ? -26.050 31.366 0.262 1.00 37.41 150 LEU A O 1
#